Protein AF-A0A5B0MR48-F1 (afdb_monomer)

Radius of gyration: 23.23 Å; Cα contacts (8 Å, |Δi|>4): 114; chains: 1; bounding box: 47×43×67 Å

pLDDT: mean 82.05, std 14.87, range [44.69, 96.19]

Solvent-accessible surface area (backbone atoms only — not comparable to full-atom values): 8329 Å² total; per-residue (Å²): 143,82,90,75,77,86,59,87,40,76,67,58,43,52,49,52,52,50,52,54,58,71,69,60,82,67,75,42,38,97,72,83,86,79,82,72,94,57,84,78,70,64,47,41,30,35,74,96,73,42,77,56,64,83,81,75,48,70,70,58,50,54,48,50,56,74,67,31,42,75,53,74,38,74,61,85,97,43,81,49,80,57,76,90,77,58,95,48,74,40,66,55,30,79,43,50,44,74,69,36,77,60,44,64,57,52,52,54,52,51,45,50,51,51,28,54,47,49,35,52,90,71,89,80,79,87,77,74,59,110

Organism: NCBI:txid56615

Sequence (130 aa):
MAKYSNYRSPDKFKKGLYEAFQAITTPGTYAAWEELATTPPAGLHVDGVGDIAMPLAEKRVRELIANAHQAPYGRRSETLVDLSVRNNWEIDGARLRFLDPAWKRYLKSLAKRVAVLLGVDGRCKTQKRL

Structure (mmCIF, N/CA/C/O backbone):
data_AF-A0A5B0MR48-F1
#
_entry.id   AF-A0A5B0MR48-F1
#
loop_
_atom_site.group_PDB
_atom_site.id
_atom_site.type_symbol
_atom_site.label_atom_id
_atom_site.label_alt_id
_atom_site.label_comp_id
_atom_site.label_asym_id
_atom_site.label_entity_id
_atom_site.label_seq_id
_atom_site.pdbx_PDB_ins_code
_atom_site.Cartn_x
_atom_site.Cartn_y
_atom_site.Cartn_z
_atom_site.occupancy
_atom_site.B_iso_or_equiv
_atom_site.auth_seq_id
_atom_site.auth_comp_id
_atom_site.auth_asym_id
_atom_site.auth_atom_id
_atom_site.pdbx_PDB_model_num
ATOM 1 N N . MET A 1 1 ? 25.159 -28.862 -47.795 1.00 44.69 1 MET A N 1
ATOM 2 C CA . MET A 1 1 ? 25.161 -29.153 -46.342 1.00 44.69 1 MET A CA 1
ATOM 3 C C . MET A 1 1 ? 26.340 -28.451 -45.657 1.00 44.69 1 MET A C 1
ATOM 5 O O . MET A 1 1 ? 27.365 -29.085 -45.473 1.0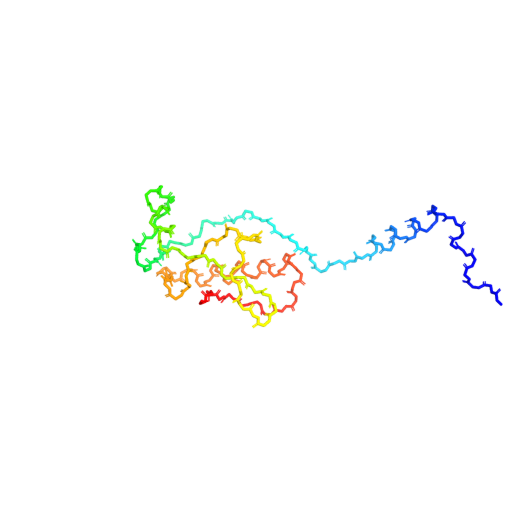0 44.69 1 MET A O 1
ATOM 9 N N . ALA A 1 2 ? 26.247 -27.154 -45.317 1.00 48.66 2 ALA A N 1
ATOM 10 C CA . ALA A 1 2 ? 27.333 -26.455 -44.594 1.00 48.66 2 ALA A CA 1
ATOM 11 C C . ALA A 1 2 ? 26.917 -25.103 -43.958 1.00 48.66 2 ALA A C 1
ATOM 13 O O . ALA A 1 2 ? 27.671 -24.140 -44.030 1.00 48.66 2 ALA A O 1
ATOM 14 N N . LYS A 1 3 ? 25.721 -24.976 -43.357 1.00 47.75 3 LYS A N 1
ATOM 15 C CA . LYS A 1 3 ? 25.296 -23.697 -42.729 1.00 47.75 3 LYS A CA 1
ATOM 16 C C . LYS A 1 3 ? 25.410 -23.633 -41.197 1.00 47.75 3 LYS A C 1
ATOM 18 O O . LYS A 1 3 ? 25.153 -22.581 -40.631 1.00 47.75 3 LYS A O 1
ATOM 23 N N . TYR A 1 4 ? 25.871 -24.697 -40.529 1.00 48.38 4 TYR A N 1
ATOM 24 C CA . TYR A 1 4 ? 25.924 -24.762 -39.054 1.00 48.38 4 TYR A CA 1
ATOM 25 C C . TYR A 1 4 ? 27.331 -24.989 -38.462 1.00 48.38 4 TYR A C 1
ATOM 27 O O . TYR A 1 4 ? 27.466 -25.261 -37.274 1.00 48.38 4 TYR A O 1
ATOM 35 N N . SER A 1 5 ? 28.405 -24.856 -39.252 1.00 51.19 5 SER A N 1
ATOM 36 C CA . SER A 1 5 ? 29.776 -25.172 -38.798 1.00 51.19 5 SER A CA 1
ATOM 37 C C . SER A 1 5 ? 30.434 -24.101 -37.903 1.00 51.19 5 SER A C 1
ATOM 39 O O . SER A 1 5 ? 31.534 -24.326 -37.396 1.00 51.19 5 SER A O 1
ATOM 41 N N . ASN A 1 6 ? 29.799 -22.946 -37.681 1.00 52.06 6 ASN A N 1
ATOM 42 C CA . ASN A 1 6 ? 30.444 -21.800 -37.021 1.00 52.06 6 ASN A CA 1
ATOM 43 C C . ASN A 1 6 ? 30.353 -21.789 -35.481 1.00 52.06 6 ASN A C 1
ATOM 45 O O . ASN A 1 6 ? 30.998 -20.955 -34.850 1.00 52.06 6 ASN A O 1
ATOM 49 N N . TYR A 1 7 ? 29.642 -22.737 -34.859 1.00 53.00 7 TYR A N 1
ATOM 50 C CA . TYR A 1 7 ? 29.475 -22.808 -33.394 1.00 53.00 7 TYR A CA 1
ATOM 51 C C . TYR A 1 7 ? 30.437 -23.776 -32.680 1.00 53.00 7 TYR A C 1
ATOM 53 O O . TYR A 1 7 ? 30.278 -24.051 -31.495 1.00 53.00 7 TYR A O 1
ATOM 61 N N . ARG A 1 8 ? 31.457 -24.307 -33.366 1.00 56.00 8 ARG A N 1
ATOM 62 C CA . ARG A 1 8 ? 32.266 -25.448 -32.884 1.00 56.00 8 ARG A CA 1
ATOM 63 C C . ARG A 1 8 ? 33.328 -25.124 -31.812 1.00 56.00 8 ARG A C 1
ATOM 65 O O . ARG A 1 8 ? 34.228 -25.923 -31.589 1.00 56.00 8 ARG A O 1
ATOM 72 N N . SER A 1 9 ? 33.237 -23.977 -31.140 1.00 64.56 9 SER A N 1
ATOM 73 C CA . SER A 1 9 ? 34.055 -23.644 -29.965 1.00 64.56 9 SER A CA 1
ATOM 74 C C . SER A 1 9 ? 33.123 -23.179 -28.837 1.00 64.56 9 SER A C 1
ATOM 76 O O . SER A 1 9 ? 32.353 -22.238 -29.062 1.00 64.56 9 SER A O 1
ATOM 78 N N . PRO A 1 10 ? 33.183 -23.796 -27.639 1.00 68.94 10 PRO A N 1
ATOM 79 C CA . PRO A 1 10 ? 32.400 -23.379 -26.473 1.00 68.94 10 PRO A CA 1
ATOM 80 C C . PRO A 1 10 ? 32.524 -21.881 -26.168 1.00 68.94 10 PRO A C 1
ATOM 82 O O . PRO A 1 10 ? 31.555 -21.254 -25.743 1.00 68.94 10 PRO A O 1
ATOM 85 N N . ASP A 1 11 ? 33.684 -21.290 -26.455 1.00 80.75 11 ASP A N 1
ATOM 86 C CA . ASP A 1 11 ? 33.967 -19.879 -26.197 1.00 80.75 11 ASP A CA 1
ATOM 87 C C . ASP A 1 11 ? 33.263 -18.955 -27.195 1.00 80.75 11 ASP A C 1
ATOM 89 O O . ASP A 1 11 ? 32.741 -17.909 -26.809 1.00 80.75 11 ASP A O 1
ATOM 93 N N . LYS A 1 12 ? 33.153 -19.365 -28.467 1.00 82.69 12 LYS A N 1
ATOM 94 C CA . LYS A 1 12 ? 32.380 -18.623 -29.479 1.00 82.69 12 LYS A CA 1
ATOM 95 C C . LYS A 1 12 ? 30.884 -18.653 -29.184 1.00 82.69 12 LYS A C 1
ATOM 97 O O . LYS A 1 12 ? 30.219 -17.633 -29.341 1.00 82.69 12 LYS A O 1
ATOM 102 N N . PHE A 1 13 ? 30.360 -19.796 -28.738 1.00 87.25 13 PHE A N 1
ATOM 103 C CA . PHE A 1 13 ? 28.953 -19.910 -28.353 1.00 87.25 13 PHE A CA 1
ATOM 104 C C . PHE A 1 13 ? 28.634 -19.050 -27.125 1.00 87.25 13 PHE A C 1
ATOM 106 O O . PHE A 1 13 ? 27.688 -18.268 -27.163 1.00 87.25 13 PHE A O 1
ATOM 113 N N . LYS A 1 14 ? 29.457 -19.129 -26.068 1.00 89.69 14 LYS A N 1
ATOM 114 C CA . LYS A 1 14 ? 29.310 -18.287 -24.870 1.00 89.69 14 LYS A CA 1
ATOM 115 C C . LYS A 1 14 ? 29.358 -16.798 -25.209 1.00 89.69 14 LYS A C 1
ATOM 117 O O . LYS A 1 14 ? 28.509 -16.047 -24.738 1.00 89.69 14 LYS A O 1
ATOM 122 N N . LYS A 1 15 ? 30.311 -16.383 -26.051 1.00 92.94 15 LYS A N 1
ATOM 123 C CA . LYS A 1 15 ? 30.430 -14.994 -26.508 1.00 92.94 15 LYS A CA 1
ATOM 124 C C . LYS A 1 15 ? 29.190 -14.541 -27.282 1.00 92.94 15 LYS A C 1
ATOM 126 O O . LYS A 1 15 ? 28.627 -13.509 -26.944 1.00 92.94 15 LYS A O 1
ATOM 131 N N . GLY A 1 16 ? 28.726 -15.340 -28.244 1.00 92.75 16 GLY A N 1
ATOM 132 C CA . GLY A 1 16 ? 27.520 -15.021 -29.014 1.00 92.75 16 GLY A CA 1
ATOM 133 C C . GLY A 1 16 ? 26.256 -14.957 -28.151 1.00 92.75 16 GLY A C 1
ATOM 134 O O . GLY A 1 16 ? 25.414 -14.092 -28.364 1.00 92.75 16 GLY A O 1
ATOM 135 N N . LEU A 1 17 ? 26.137 -15.824 -27.139 1.00 92.62 17 LEU A N 1
ATOM 136 C CA . LEU A 1 17 ? 25.030 -15.784 -26.182 1.00 92.62 17 LEU A CA 1
ATOM 137 C C . LEU A 1 17 ? 25.076 -14.520 -25.308 1.00 92.62 17 LEU A C 1
ATOM 139 O O . LEU A 1 17 ? 24.047 -13.891 -25.083 1.00 92.62 17 LEU A O 1
ATOM 143 N N . TYR A 1 18 ? 26.264 -14.125 -24.843 1.00 92.62 18 TYR A N 1
ATOM 144 C CA . TYR A 1 18 ? 26.448 -12.898 -24.068 1.00 92.62 18 TYR A CA 1
ATOM 145 C C . TYR A 1 18 ? 26.130 -11.644 -24.891 1.00 92.62 18 TYR A C 1
ATOM 147 O O . TYR A 1 18 ? 25.400 -10.777 -24.422 1.00 92.62 18 TYR A O 1
ATOM 155 N N . GLU A 1 19 ? 26.615 -11.567 -26.132 1.00 94.50 19 GLU A N 1
ATOM 156 C CA . GLU A 1 19 ? 26.294 -10.477 -27.063 1.00 94.50 19 GLU A CA 1
ATOM 157 C C . GLU A 1 19 ? 24.787 -10.407 -27.343 1.00 94.50 19 GLU A C 1
ATOM 159 O O . GLU A 1 19 ? 24.211 -9.320 -27.324 1.00 94.50 19 GLU A O 1
ATOM 164 N N . ALA A 1 20 ? 24.129 -11.559 -27.518 1.00 92.38 20 ALA A N 1
ATOM 165 C CA . ALA A 1 20 ? 22.682 -11.622 -27.686 1.00 92.38 20 ALA A CA 1
ATOM 166 C C . ALA A 1 20 ? 21.928 -11.103 -26.452 1.00 92.38 20 ALA A C 1
ATOM 168 O O . ALA A 1 20 ? 20.959 -10.374 -26.621 1.00 92.38 20 ALA A O 1
ATOM 169 N N . PHE A 1 21 ? 22.377 -11.419 -25.229 1.00 89.31 21 PHE A N 1
ATOM 170 C CA . PHE A 1 21 ? 21.780 -10.873 -24.004 1.00 89.31 21 PHE A CA 1
ATOM 171 C C . PHE A 1 21 ? 22.006 -9.366 -23.855 1.00 89.31 21 PHE A C 1
ATOM 173 O O . PHE A 1 21 ? 21.085 -8.659 -23.459 1.00 89.31 21 PHE A O 1
ATOM 180 N N . GLN A 1 22 ? 23.194 -8.863 -24.198 1.00 89.06 22 GLN A N 1
ATOM 181 C CA . GLN A 1 22 ? 23.508 -7.429 -24.145 1.00 89.06 22 GLN A CA 1
ATOM 182 C C . GLN A 1 22 ? 22.729 -6.612 -25.186 1.00 89.06 22 GLN A C 1
ATOM 184 O O . GLN A 1 22 ? 22.464 -5.432 -24.975 1.00 89.06 22 GLN A O 1
ATOM 189 N N . ALA A 1 23 ? 22.340 -7.233 -26.301 1.00 92.25 23 ALA A N 1
ATOM 190 C CA . ALA A 1 23 ? 21.503 -6.603 -27.317 1.00 92.25 23 ALA A CA 1
ATOM 191 C C . ALA A 1 23 ? 20.019 -6.496 -26.910 1.00 92.25 23 ALA A C 1
ATOM 193 O O . ALA A 1 23 ? 19.247 -5.836 -27.607 1.00 92.25 23 ALA A O 1
ATOM 194 N N . ILE A 1 24 ? 19.596 -7.133 -25.809 1.00 88.94 24 ILE A N 1
ATOM 195 C CA . ILE A 1 24 ? 18.216 -7.042 -25.324 1.00 88.94 24 ILE A CA 1
ATOM 196 C C . ILE A 1 24 ? 18.007 -5.682 -24.659 1.00 88.94 24 ILE A C 1
ATOM 198 O O . ILE A 1 24 ? 18.489 -5.420 -23.560 1.00 88.94 24 ILE A O 1
ATOM 202 N N . THR A 1 25 ? 17.203 -4.838 -25.293 1.00 85.50 25 THR A N 1
ATOM 203 C CA . THR A 1 25 ? 16.635 -3.643 -24.667 1.00 85.50 25 THR A CA 1
ATOM 204 C C . THR A 1 25 ? 15.324 -3.997 -23.975 1.00 85.50 25 THR A C 1
ATOM 206 O O . THR A 1 25 ? 14.387 -4.458 -24.632 1.00 85.50 25 THR A O 1
ATOM 209 N N . THR A 1 26 ? 15.231 -3.766 -22.665 1.00 81.94 26 THR A N 1
ATOM 210 C CA . THR A 1 26 ? 13.979 -3.929 -21.917 1.00 81.94 26 THR A CA 1
ATOM 211 C C . THR A 1 26 ? 13.284 -2.575 -21.733 1.00 81.94 26 THR A C 1
ATOM 213 O O . THR A 1 26 ? 13.957 -1.575 -21.488 1.00 81.94 26 THR A O 1
ATOM 216 N N . PRO A 1 27 ? 11.941 -2.510 -21.819 1.00 82.75 27 PRO A N 1
ATOM 217 C CA . PRO A 1 27 ? 11.195 -1.264 -21.613 1.00 82.75 27 PRO A CA 1
ATOM 218 C C . PRO A 1 27 ? 11.204 -0.788 -20.148 1.00 82.75 27 PRO A C 1
ATOM 220 O O . PRO A 1 27 ? 10.803 0.335 -19.867 1.00 82.75 27 PRO A O 1
ATOM 223 N N . GLY A 1 28 ? 11.657 -1.628 -19.212 1.00 85.88 28 GLY A N 1
ATOM 224 C CA . GLY A 1 28 ? 11.784 -1.309 -17.792 1.00 85.88 28 GLY A CA 1
ATOM 225 C C . GLY A 1 28 ? 12.513 -2.405 -17.017 1.00 85.88 28 GLY A 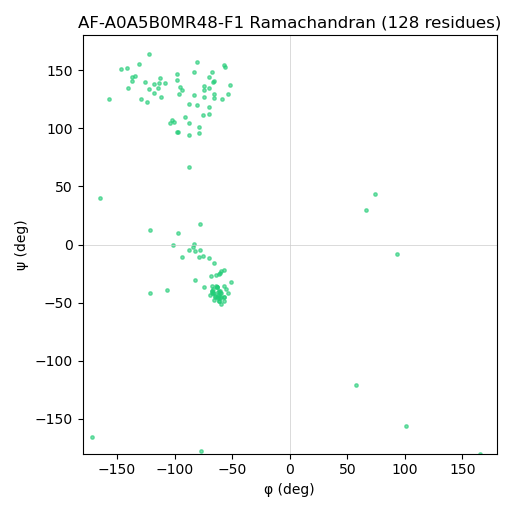C 1
ATOM 226 O O . GLY A 1 28 ? 13.151 -3.283 -17.612 1.00 85.88 28 GLY A O 1
ATOM 227 N N . THR A 1 29 ? 12.425 -2.352 -15.689 1.00 85.19 29 THR A N 1
ATOM 228 C CA . THR A 1 29 ? 13.044 -3.315 -14.775 1.00 85.19 29 THR A CA 1
ATOM 229 C C . THR A 1 29 ? 12.044 -4.379 -14.323 1.00 85.19 29 THR A C 1
ATOM 231 O O . THR A 1 29 ? 10.857 -4.123 -14.149 1.00 85.19 29 THR A O 1
ATOM 234 N N . TYR A 1 30 ? 12.525 -5.604 -14.095 1.00 84.44 30 TYR A N 1
ATOM 235 C CA . TYR A 1 30 ? 11.687 -6.683 -13.554 1.00 84.44 30 TYR A CA 1
ATOM 236 C C . TYR A 1 30 ? 11.190 -6.378 -12.130 1.00 84.44 30 TYR A C 1
ATOM 238 O O . TYR A 1 30 ? 10.070 -6.723 -11.757 1.00 84.44 30 TYR A O 1
ATOM 246 N N . ALA A 1 31 ? 12.032 -5.720 -11.335 1.00 88.31 31 ALA A N 1
ATOM 247 C CA . ALA A 1 31 ? 11.714 -5.235 -10.004 1.00 88.31 31 ALA A CA 1
ATOM 248 C C . ALA A 1 31 ? 12.288 -3.828 -9.842 1.00 88.31 31 ALA A C 1
ATOM 250 O O . ALA A 1 31 ? 13.362 -3.519 -10.365 1.00 88.31 31 ALA A O 1
ATOM 251 N N . ALA A 1 32 ? 11.571 -2.980 -9.115 1.00 86.94 32 ALA A N 1
ATOM 252 C CA . ALA A 1 32 ? 11.986 -1.619 -8.832 1.00 86.94 32 ALA A CA 1
ATOM 253 C C . ALA A 1 32 ? 11.776 -1.313 -7.353 1.00 86.94 32 ALA A C 1
ATOM 255 O O . ALA A 1 32 ? 10.813 -1.775 -6.738 1.00 86.94 32 ALA A O 1
ATOM 256 N N . TRP A 1 33 ? 12.683 -0.520 -6.800 1.00 89.38 33 TRP A N 1
ATOM 257 C CA . TRP A 1 33 ? 12.588 0.010 -5.453 1.00 89.38 33 TRP A CA 1
ATOM 258 C C . TRP A 1 33 ? 13.071 1.450 -5.480 1.00 89.38 33 TRP A C 1
ATOM 260 O O . TRP A 1 33 ? 14.101 1.743 -6.082 1.00 89.38 33 TRP A O 1
ATOM 270 N N . GLU A 1 34 ? 12.325 2.331 -4.827 1.00 88.75 34 GLU A N 1
ATOM 271 C CA . GLU A 1 34 ? 12.691 3.729 -4.661 1.00 88.75 34 GLU A CA 1
ATOM 272 C C . GLU A 1 34 ? 12.182 4.230 -3.314 1.00 88.75 34 GLU A C 1
ATOM 274 O O . GLU A 1 34 ? 11.149 3.775 -2.809 1.00 88.75 34 GLU A O 1
ATOM 279 N N . GLU A 1 35 ? 12.886 5.210 -2.758 1.00 89.75 35 GLU A N 1
ATOM 280 C CA . GLU A 1 35 ? 12.378 5.983 -1.636 1.00 89.75 35 GLU A CA 1
ATOM 281 C C . GLU A 1 35 ? 11.170 6.824 -2.073 1.00 89.75 35 GLU A C 1
ATOM 283 O O . GLU A 1 35 ? 11.129 7.411 -3.163 1.00 89.75 35 GLU A O 1
ATOM 288 N N . LEU A 1 36 ? 10.159 6.894 -1.207 1.00 86.50 36 LEU A N 1
ATOM 289 C CA . LEU A 1 36 ? 9.015 7.765 -1.432 1.00 86.50 36 LEU A CA 1
ATOM 290 C C . LEU A 1 36 ? 9.456 9.220 -1.262 1.00 86.50 36 LEU A C 1
ATOM 292 O O . LEU A 1 36 ? 9.838 9.635 -0.177 1.00 86.50 36 LEU A O 1
ATOM 296 N N . ALA A 1 37 ? 9.331 10.012 -2.329 1.00 83.56 37 ALA A N 1
ATOM 297 C CA . ALA A 1 37 ? 9.751 11.417 -2.336 1.00 83.56 37 ALA A CA 1
ATOM 298 C C . ALA A 1 37 ? 9.042 12.290 -1.282 1.00 83.56 37 ALA A C 1
ATOM 300 O O . ALA A 1 37 ? 9.543 13.349 -0.915 1.00 83.56 37 ALA A O 1
ATOM 301 N N . THR A 1 38 ? 7.858 11.875 -0.826 1.00 86.25 38 THR A N 1
ATOM 302 C CA . THR A 1 38 ? 7.115 12.533 0.249 1.00 86.25 38 THR A CA 1
ATOM 303 C C . THR A 1 38 ? 6.452 11.493 1.138 1.00 86.25 38 THR A C 1
ATOM 305 O O . THR A 1 38 ? 6.031 10.430 0.661 1.00 86.25 38 THR A O 1
ATOM 308 N N . THR A 1 39 ? 6.254 11.851 2.405 1.00 86.69 39 THR A N 1
ATOM 309 C CA . THR A 1 39 ? 5.407 11.096 3.331 1.00 86.69 39 THR A CA 1
ATOM 310 C C . THR A 1 39 ? 4.024 10.858 2.709 1.00 86.69 39 THR A C 1
ATOM 312 O O . THR A 1 39 ? 3.471 11.777 2.089 1.00 86.69 39 THR A O 1
ATOM 315 N N . PRO A 1 40 ? 3.455 9.646 2.834 1.00 88.81 40 PRO A N 1
ATOM 316 C CA . PRO A 1 40 ? 2.079 9.394 2.426 1.00 88.81 40 PRO A CA 1
ATOM 317 C C . PRO A 1 40 ? 1.093 10.339 3.136 1.00 88.81 40 PRO A C 1
ATOM 319 O O . PRO A 1 40 ? 1.375 10.782 4.253 1.00 88.81 40 PRO A O 1
ATOM 322 N N . PRO A 1 41 ? -0.069 10.637 2.529 1.00 92.12 41 PRO A N 1
ATOM 323 C CA . PRO A 1 41 ? -1.104 11.434 3.183 1.00 92.12 41 PRO A CA 1
ATOM 324 C C . PRO A 1 41 ? -1.564 10.828 4.519 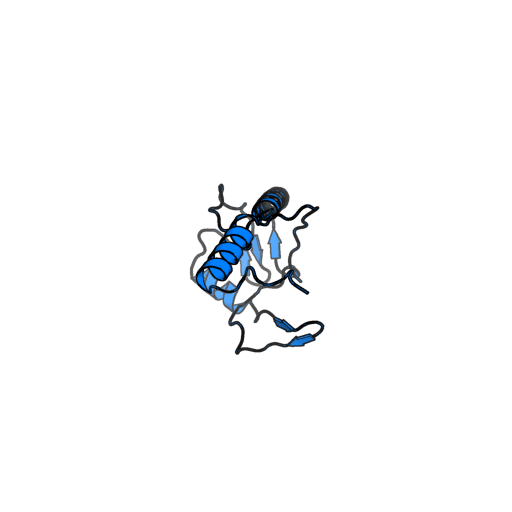1.00 92.12 41 PRO A C 1
ATOM 326 O O . PRO A 1 41 ? -1.472 9.620 4.735 1.00 92.12 41 PRO A O 1
ATOM 329 N N . ALA A 1 42 ? -2.078 11.663 5.422 1.00 91.44 42 ALA A N 1
ATOM 330 C CA . ALA A 1 42 ? -2.588 11.210 6.716 1.00 91.44 42 ALA A CA 1
ATOM 331 C C . ALA A 1 42 ? -3.984 10.566 6.586 1.00 91.44 42 ALA A C 1
ATOM 333 O O . ALA A 1 42 ? -4.533 10.425 5.494 1.00 91.44 42 ALA A O 1
ATOM 334 N N . GLY A 1 43 ? -4.584 10.157 7.706 1.00 93.19 43 GLY A N 1
ATOM 335 C CA . GLY A 1 43 ? -5.975 9.694 7.718 1.00 93.19 43 GLY A CA 1
ATOM 336 C C . GLY A 1 43 ? -6.170 8.308 7.103 1.00 93.19 43 GLY A C 1
ATOM 337 O O . GLY A 1 43 ? -7.099 8.100 6.327 1.00 93.19 43 GLY A O 1
ATOM 338 N N . LEU A 1 44 ? -5.295 7.356 7.424 1.00 93.56 44 LEU A N 1
ATOM 339 C CA . LEU A 1 44 ? -5.569 5.939 7.194 1.00 93.56 44 LEU A CA 1
ATOM 340 C C . LEU A 1 44 ? -6.410 5.410 8.360 1.00 93.56 44 LEU A C 1
ATOM 342 O O . LEU A 1 44 ? -6.020 5.569 9.511 1.00 93.56 44 LEU A O 1
ATOM 346 N N . HIS A 1 45 ? -7.530 4.759 8.070 1.00 95.25 45 HIS A N 1
ATOM 347 C CA . HIS A 1 45 ? -8.402 4.151 9.070 1.00 95.25 45 HIS A CA 1
ATOM 348 C C . HIS A 1 45 ? -8.631 2.676 8.754 1.00 95.25 45 HIS A C 1
ATOM 350 O O . HIS A 1 45 ? -8.851 2.311 7.595 1.00 95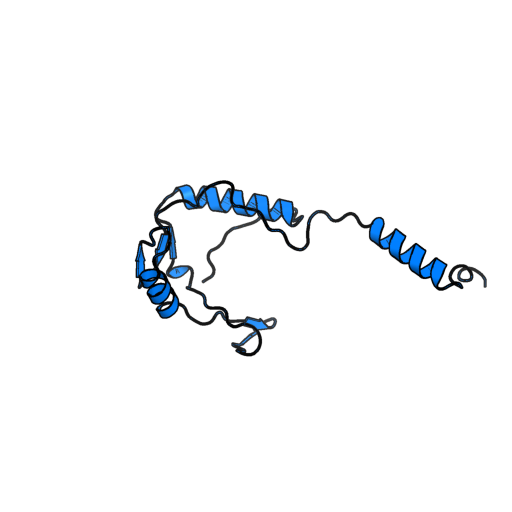.25 45 HIS A O 1
ATOM 356 N N . VAL A 1 46 ? -8.628 1.844 9.796 1.00 96.19 46 VAL A N 1
ATOM 357 C CA . VAL A 1 46 ? -8.879 0.402 9.704 1.00 96.19 46 VAL A CA 1
ATOM 358 C C . VAL A 1 46 ? -10.037 0.005 10.614 1.00 96.19 46 VAL A C 1
ATOM 360 O O . VAL A 1 46 ? -9.966 0.199 11.828 1.00 96.19 46 VAL A O 1
ATOM 363 N N . ASP A 1 47 ? -11.078 -0.610 10.052 1.00 95.38 47 ASP A N 1
ATOM 364 C CA . ASP A 1 47 ? -12.186 -1.154 10.844 1.00 95.38 47 ASP A CA 1
ATOM 365 C C . ASP A 1 47 ? -11.673 -2.198 11.850 1.00 95.38 47 ASP A C 1
ATOM 367 O O . ASP A 1 47 ? -11.008 -3.165 11.473 1.00 95.38 47 ASP A O 1
ATOM 371 N N . GLY A 1 48 ? -11.985 -2.008 13.135 1.00 93.19 48 GLY A N 1
ATOM 372 C CA . GLY A 1 48 ? -11.498 -2.843 14.244 1.00 93.19 48 GLY A CA 1
ATOM 373 C C . GLY A 1 48 ? -10.218 -2.338 14.926 1.00 93.19 48 GLY A C 1
ATOM 374 O O . GLY A 1 48 ? -9.863 -2.849 15.984 1.00 93.19 48 GLY A O 1
ATOM 375 N N . VAL A 1 49 ? -9.554 -1.312 14.377 1.00 95.00 49 VAL A N 1
ATOM 376 C CA . VAL A 1 49 ? -8.384 -0.653 14.999 1.00 95.00 49 VAL A CA 1
ATOM 377 C C . VAL A 1 49 ? -8.630 0.844 15.212 1.00 95.00 49 VAL A C 1
ATOM 379 O O . VAL A 1 49 ? -8.305 1.390 16.270 1.00 95.00 49 VAL A O 1
ATOM 382 N N . GLY A 1 50 ? -9.240 1.513 14.232 1.00 94.81 50 GLY A N 1
ATOM 383 C CA . GLY A 1 50 ? -9.461 2.957 14.211 1.00 94.81 50 GLY A CA 1
ATOM 384 C C . GLY A 1 50 ? -8.459 3.696 13.322 1.00 94.81 50 GLY A C 1
ATOM 385 O O . GLY A 1 50 ? -7.885 3.123 12.393 1.00 94.81 50 GLY A O 1
ATOM 386 N N . ASP A 1 51 ? -8.254 4.980 13.614 1.00 94.69 51 ASP A N 1
ATOM 387 C CA . ASP A 1 51 ? -7.306 5.822 12.883 1.00 94.69 51 ASP A CA 1
ATOM 388 C C . ASP A 1 51 ? -5.857 5.411 13.175 1.00 94.69 51 ASP A C 1
ATOM 390 O O . ASP A 1 51 ? -5.457 5.183 14.326 1.00 94.69 51 ASP A O 1
ATOM 394 N N . ILE A 1 52 ? -5.068 5.331 12.107 1.00 93.06 52 ILE A N 1
ATOM 395 C CA . ILE A 1 52 ? -3.663 4.949 12.116 1.00 93.06 52 ILE A CA 1
ATOM 396 C C . ILE A 1 52 ? -2.814 6.214 12.035 1.00 93.06 52 ILE A C 1
ATOM 398 O O . ILE A 1 52 ? -2.688 6.845 10.983 1.00 93.06 52 ILE A O 1
ATOM 402 N N . ALA A 1 53 ? -2.218 6.572 13.168 1.00 89.31 53 ALA A N 1
ATOM 403 C CA . ALA A 1 53 ? -1.224 7.630 13.248 1.00 89.31 53 ALA A CA 1
ATOM 404 C C . ALA A 1 53 ? 0.170 7.103 12.871 1.00 89.31 53 ALA A C 1
ATOM 406 O O . ALA A 1 53 ? 0.500 5.945 13.134 1.00 89.31 53 ALA A O 1
ATOM 407 N N . MET A 1 54 ? 0.986 7.982 12.287 1.00 85.62 54 MET A N 1
ATOM 408 C CA . MET A 1 54 ? 2.396 7.731 11.985 1.00 85.62 54 MET A CA 1
ATOM 409 C C . MET A 1 54 ? 3.285 8.643 12.856 1.00 85.62 54 MET A C 1
ATOM 411 O O . MET A 1 54 ? 2.903 9.794 13.070 1.00 85.62 54 MET A O 1
ATOM 415 N N . PRO A 1 55 ? 4.460 8.183 13.330 1.00 88.44 55 PRO A N 1
ATOM 416 C CA . PRO A 1 55 ? 5.005 6.835 13.156 1.00 88.44 55 PRO A CA 1
ATOM 417 C C . PRO A 1 55 ? 4.182 5.777 13.908 1.00 88.44 55 PRO A C 1
ATOM 419 O O . PRO A 1 55 ? 3.570 6.054 14.938 1.00 88.44 55 PRO A O 1
ATOM 422 N N . LEU A 1 56 ? 4.140 4.563 13.358 1.00 89.69 56 LEU A N 1
ATOM 423 C CA . LEU A 1 56 ? 3.274 3.500 13.856 1.00 89.69 56 LEU A CA 1
ATOM 424 C C . LEU A 1 56 ? 3.763 2.994 15.222 1.00 89.69 56 LEU A C 1
ATOM 426 O O . LEU A 1 56 ? 4.824 2.383 15.327 1.00 89.69 56 LEU A O 1
ATOM 430 N N . ALA A 1 57 ? 2.980 3.242 16.272 1.00 91.44 57 ALA A N 1
ATOM 431 C CA . ALA A 1 57 ? 3.300 2.777 17.618 1.00 91.44 57 ALA A CA 1
ATOM 432 C C . ALA A 1 57 ? 3.162 1.251 17.733 1.00 91.44 57 ALA A C 1
ATOM 434 O O . ALA A 1 57 ? 2.224 0.664 17.194 1.00 91.44 57 ALA A O 1
ATOM 435 N N . GLU A 1 58 ? 4.029 0.610 18.519 1.00 93.94 58 GLU A N 1
ATOM 436 C CA . GLU A 1 58 ? 4.057 -0.852 18.676 1.00 93.94 58 GLU A CA 1
ATOM 437 C C . GLU A 1 58 ? 2.700 -1.436 19.116 1.00 93.94 58 GLU A C 1
ATOM 439 O O . GLU A 1 58 ? 2.260 -2.467 18.612 1.00 93.94 58 GLU A O 1
ATOM 444 N N . LYS A 1 59 ? 1.976 -0.745 20.008 1.00 92.38 59 LYS A N 1
ATOM 445 C CA . LYS A 1 59 ? 0.608 -1.130 20.392 1.00 92.38 59 LYS A CA 1
ATOM 446 C C . LYS A 1 59 ? -0.328 -1.204 19.178 1.00 92.38 59 LYS A C 1
ATOM 448 O O . LYS A 1 59 ? -1.043 -2.190 19.028 1.00 92.38 59 LYS A O 1
ATOM 453 N N . ARG A 1 60 ? -0.282 -0.204 18.288 1.00 92.50 60 ARG A N 1
ATOM 454 C CA . ARG A 1 60 ? -1.089 -0.193 17.058 1.00 92.50 60 ARG A CA 1
ATOM 455 C C . ARG A 1 60 ? -0.659 -1.277 16.078 1.00 92.50 60 ARG A C 1
ATOM 457 O O . ARG A 1 60 ? -1.521 -1.871 15.443 1.00 92.50 60 ARG A O 1
ATOM 464 N N . VAL A 1 61 ? 0.637 -1.589 15.993 1.00 92.56 61 VAL A N 1
ATOM 465 C CA . VAL A 1 61 ? 1.125 -2.732 15.201 1.00 92.56 61 VAL A CA 1
ATOM 466 C C . VAL A 1 61 ? 0.465 -4.032 15.666 1.00 92.56 61 VAL A C 1
ATOM 468 O O . VAL A 1 61 ? -0.065 -4.773 14.844 1.00 92.56 61 VAL A O 1
ATOM 471 N N . ARG A 1 62 ? 0.446 -4.301 16.979 1.00 93.31 62 ARG A N 1
ATOM 472 C CA . ARG A 1 62 ? -0.163 -5.526 17.529 1.00 93.31 62 ARG A CA 1
ATOM 473 C C . ARG A 1 62 ? -1.661 -5.615 17.233 1.00 93.31 62 ARG A C 1
ATOM 475 O O . ARG A 1 62 ? -2.147 -6.684 16.884 1.00 93.31 62 ARG A O 1
ATOM 482 N N . GLU A 1 63 ? -2.380 -4.500 17.328 1.00 94.38 63 GLU A N 1
ATOM 483 C CA . GLU A 1 63 ? -3.809 -4.443 16.997 1.00 94.38 63 GLU A CA 1
ATOM 484 C C . GLU A 1 63 ? -4.069 -4.670 15.501 1.00 94.38 63 GLU A C 1
ATOM 486 O O . GLU A 1 63 ? -5.025 -5.362 15.151 1.00 94.38 63 GLU A O 1
ATOM 491 N N . LEU A 1 64 ? -3.210 -4.147 14.618 1.00 94.12 64 LEU A N 1
ATOM 492 C CA . LEU A 1 64 ? -3.267 -4.427 13.180 1.00 94.12 64 LEU A CA 1
ATOM 493 C C . LEU A 1 64 ? -3.022 -5.909 12.888 1.00 94.12 64 LEU A C 1
ATOM 495 O O . LEU A 1 64 ? -3.778 -6.495 12.123 1.00 94.12 64 LEU A O 1
ATOM 499 N N . ILE A 1 65 ? -2.019 -6.523 13.525 1.00 92.12 65 ILE A N 1
ATOM 500 C CA . ILE A 1 65 ? -1.732 -7.959 13.383 1.00 92.12 65 ILE A CA 1
ATOM 501 C C . ILE A 1 65 ? -2.932 -8.794 13.843 1.00 92.12 65 ILE A C 1
ATOM 503 O O . ILE A 1 65 ? -3.351 -9.692 13.123 1.00 92.12 65 ILE A O 1
ATOM 507 N N . ALA A 1 66 ? -3.526 -8.469 14.995 1.00 92.56 66 ALA A N 1
ATOM 508 C CA . ALA A 1 66 ? -4.693 -9.180 15.520 1.00 92.56 66 ALA A CA 1
ATOM 509 C C . ALA A 1 66 ? -5.940 -9.054 14.625 1.00 92.56 66 ALA A C 1
ATOM 511 O O . ALA A 1 66 ? -6.813 -9.916 14.654 1.00 92.56 66 ALA A O 1
ATOM 512 N N . ASN A 1 67 ? -6.031 -7.978 13.839 1.00 93.12 67 ASN A N 1
ATOM 513 C CA . ASN A 1 67 ? -7.120 -7.739 12.893 1.00 93.12 67 ASN A CA 1
ATOM 514 C C . ASN A 1 67 ? -6.827 -8.237 11.473 1.00 93.12 67 ASN A C 1
ATOM 516 O O . ASN A 1 67 ? -7.737 -8.241 10.637 1.00 93.12 67 ASN A O 1
ATOM 520 N N . ALA A 1 68 ? -5.584 -8.616 11.188 1.00 91.94 68 ALA A N 1
ATOM 521 C CA . ALA A 1 68 ? -5.182 -9.186 9.918 1.00 91.94 68 ALA A CA 1
ATOM 522 C C . ALA A 1 68 ? -5.530 -10.678 9.865 1.00 91.94 68 ALA A C 1
ATOM 524 O O . ALA A 1 68 ? -5.665 -11.353 10.882 1.00 91.94 68 ALA A O 1
ATOM 525 N N . HIS A 1 69 ? -5.653 -11.198 8.653 1.00 86.88 69 HIS A N 1
ATOM 526 C CA . HIS A 1 69 ? -5.786 -12.625 8.395 1.00 86.88 69 HIS A CA 1
ATOM 527 C C . HIS A 1 69 ? -4.664 -13.072 7.462 1.00 86.88 69 HIS A C 1
ATOM 529 O O . HIS A 1 69 ? -3.992 -12.250 6.835 1.00 86.88 69 HIS A O 1
ATOM 535 N N . GLN A 1 70 ? -4.422 -14.376 7.382 1.00 83.06 70 GLN A N 1
ATOM 536 C CA . GLN A 1 70 ? -3.420 -14.886 6.456 1.00 83.06 70 GLN A CA 1
ATOM 537 C C . GLN A 1 70 ? -3.849 -14.635 5.017 1.00 83.06 70 GLN A C 1
ATOM 539 O O . GLN A 1 70 ? -4.964 -14.980 4.624 1.00 83.06 70 GLN A O 1
ATOM 544 N N . ALA A 1 71 ? -2.941 -14.045 4.241 1.00 76.00 71 ALA A N 1
ATOM 545 C CA . ALA A 1 71 ? -3.209 -13.723 2.855 1.00 76.00 71 ALA A CA 1
ATOM 546 C C . ALA A 1 71 ? -3.389 -15.016 2.041 1.00 76.00 71 ALA A C 1
ATOM 548 O O . ALA A 1 71 ? -2.494 -15.871 2.041 1.00 76.00 71 ALA A O 1
ATOM 549 N N . PRO A 1 72 ? -4.504 -15.175 1.312 1.00 70.50 72 PRO A N 1
ATOM 550 C CA . PRO A 1 72 ? -4.710 -16.329 0.460 1.00 70.50 72 PRO A CA 1
ATOM 551 C C . PRO A 1 72 ? -3.708 -16.345 -0.702 1.00 70.50 72 PRO A C 1
ATOM 553 O O . PRO A 1 72 ? -3.429 -15.312 -1.325 1.00 70.50 72 PRO A O 1
ATOM 556 N N . TYR A 1 73 ? -3.204 -17.535 -1.039 1.00 63.28 73 TYR A N 1
ATOM 557 C CA . TYR A 1 73 ? -2.342 -17.740 -2.200 1.00 63.28 73 TYR A CA 1
ATOM 558 C C . TYR A 1 73 ? -3.159 -18.195 -3.416 1.00 63.28 73 TYR A C 1
ATOM 560 O O . TYR A 1 73 ? -4.014 -19.076 -3.325 1.00 63.28 73 TYR A O 1
ATOM 568 N N . GLY A 1 74 ? -2.877 -17.600 -4.576 1.00 55.28 74 GLY A N 1
ATOM 569 C CA . GLY A 1 74 ? -3.455 -18.026 -5.848 1.00 55.28 74 GLY A CA 1
ATOM 570 C C . GLY A 1 74 ? -2.568 -19.060 -6.536 1.00 55.28 74 GLY A C 1
ATOM 571 O O . GLY A 1 74 ? -1.517 -18.704 -7.071 1.00 55.28 74 GLY A O 1
ATOM 572 N N . ARG A 1 75 ? -3.005 -20.326 -6.595 1.00 48.41 75 ARG A N 1
ATOM 573 C CA . ARG A 1 75 ? -2.516 -21.284 -7.602 1.00 48.41 75 ARG A CA 1
ATOM 574 C C . ARG A 1 75 ? -3.528 -21.319 -8.740 1.00 48.41 75 ARG A C 1
ATOM 576 O O . ARG A 1 75 ? -4.506 -22.055 -8.692 1.00 48.41 75 ARG A O 1
ATOM 583 N N . ARG A 1 76 ? -3.260 -20.556 -9.804 1.00 59.81 76 ARG A N 1
ATOM 584 C CA . ARG A 1 76 ? -4.135 -20.487 -10.991 1.00 59.81 76 ARG A CA 1
ATOM 585 C C . ARG A 1 76 ? -5.561 -20.054 -10.590 1.00 59.81 76 ARG A C 1
ATOM 587 O O . ARG A 1 76 ? -5.708 -18.965 -10.052 1.00 59.81 76 ARG A O 1
ATOM 594 N N . SER A 1 77 ? -6.582 -20.862 -10.866 1.00 52.44 77 SER A N 1
ATOM 595 C CA . SER A 1 77 ? -8.002 -20.609 -10.574 1.00 52.44 77 SER A CA 1
ATOM 596 C C . SER A 1 77 ? -8.438 -20.979 -9.149 1.00 52.44 77 SER A C 1
ATOM 598 O O . SER A 1 77 ? -9.592 -20.745 -8.803 1.00 52.44 77 SER A O 1
ATOM 600 N N . GLU A 1 78 ? -7.550 -21.529 -8.316 1.00 49.75 78 GLU A N 1
ATOM 601 C CA . GLU A 1 78 ? -7.886 -21.969 -6.961 1.00 49.75 78 GLU A CA 1
ATOM 602 C C . GLU A 1 78 ? -7.155 -21.145 -5.899 1.00 49.75 78 GLU A C 1
ATOM 604 O O . GLU A 1 78 ? -5.954 -20.863 -5.986 1.00 49.75 78 GLU A O 1
ATOM 609 N N . THR A 1 79 ? -7.918 -20.752 -4.880 1.00 53.78 79 THR A N 1
ATOM 610 C CA . THR A 1 79 ? -7.436 -20.016 -3.714 1.00 53.78 79 THR A CA 1
ATOM 611 C C . THR A 1 79 ? -7.192 -21.027 -2.596 1.00 53.78 79 THR A C 1
ATOM 613 O O . THR A 1 79 ? -8.133 -21.449 -1.930 1.00 53.78 79 THR A O 1
ATOM 616 N N . LEU A 1 80 ? -5.942 -21.464 -2.429 1.00 58.12 80 LEU A N 1
ATOM 617 C CA . LEU A 1 80 ? -5.535 -22.440 -1.411 1.00 58.12 80 LEU A CA 1
ATOM 618 C C . LEU A 1 80 ? -4.539 -21.780 -0.452 1.00 58.12 80 LEU A C 1
ATOM 620 O O . LEU A 1 80 ? -3.563 -21.167 -0.883 1.00 58.12 80 LEU A O 1
ATOM 624 N N . VAL A 1 81 ? -4.783 -21.904 0.853 1.00 55.00 81 VAL A N 1
ATOM 625 C CA . VAL A 1 81 ? -3.895 -21.386 1.904 1.00 55.00 81 VAL A CA 1
ATOM 626 C C . VAL A 1 81 ? -2.844 -22.455 2.215 1.00 55.00 81 VAL A C 1
ATOM 628 O O . VAL A 1 81 ? -3.098 -23.372 2.990 1.00 55.00 81 VAL A O 1
ATOM 631 N N . ASP A 1 82 ? -1.672 -22.368 1.578 1.00 53.94 82 ASP A N 1
ATOM 632 C CA . ASP A 1 82 ? -0.511 -23.211 1.893 1.00 53.94 82 ASP A CA 1
ATOM 633 C C . ASP A 1 82 ? 0.507 -22.416 2.726 1.00 53.94 82 ASP A C 1
ATOM 635 O O . ASP A 1 82 ? 1.209 -21.528 2.230 1.00 53.94 82 ASP A O 1
ATOM 639 N N . LEU A 1 83 ? 0.580 -22.758 4.013 1.00 54.34 83 LEU A N 1
ATOM 640 C CA . LEU A 1 83 ? 1.462 -22.135 5.004 1.00 54.34 83 LEU A CA 1
ATOM 641 C C . LEU A 1 83 ? 2.955 -22.364 4.731 1.00 54.34 83 LEU A C 1
ATOM 643 O O . LEU A 1 83 ? 3.785 -21.654 5.295 1.00 54.34 83 LEU A O 1
ATOM 647 N N . SER A 1 84 ? 3.310 -23.324 3.869 1.00 55.69 84 SER A N 1
ATOM 648 C CA . SER A 1 84 ? 4.703 -23.612 3.508 1.00 55.69 84 SER A CA 1
ATOM 649 C C . SER A 1 84 ? 5.284 -22.637 2.476 1.00 55.69 84 SER A C 1
ATOM 651 O O . SER A 1 84 ? 6.494 -22.638 2.251 1.00 55.69 84 SER A O 1
ATOM 653 N N . VAL A 1 85 ? 4.447 -21.786 1.858 1.00 57.56 85 VAL A N 1
ATOM 654 C CA . VAL A 1 85 ? 4.840 -20.980 0.691 1.00 57.56 85 VAL A CA 1
ATOM 655 C C . VAL A 1 85 ? 5.028 -19.492 1.017 1.00 57.56 85 VAL A C 1
ATOM 657 O O . VAL A 1 85 ? 5.978 -18.905 0.500 1.00 57.56 85 VAL A O 1
ATOM 660 N N . ARG A 1 86 ? 4.198 -18.861 1.873 1.00 54.22 86 ARG A N 1
ATOM 661 C CA . ARG A 1 86 ? 4.406 -17.472 2.366 1.00 54.22 86 ARG A CA 1
ATOM 662 C C . ARG A 1 86 ? 3.701 -17.189 3.704 1.00 54.22 86 ARG A C 1
ATOM 664 O O . ARG A 1 86 ? 2.483 -17.272 3.788 1.00 54.22 86 ARG A O 1
ATOM 671 N N . ASN A 1 87 ? 4.450 -16.732 4.710 1.00 63.16 87 ASN A N 1
ATOM 672 C CA . ASN A 1 87 ? 3.927 -16.250 5.998 1.00 63.16 87 ASN A CA 1
ATOM 673 C C . ASN A 1 87 ? 3.587 -14.746 5.933 1.00 63.16 87 ASN A C 1
ATOM 675 O O . ASN A 1 87 ? 4.289 -13.931 6.527 1.00 63.16 87 ASN A O 1
ATOM 679 N N . ASN A 1 88 ? 2.576 -14.362 5.145 1.00 73.44 88 ASN A N 1
ATOM 680 C CA . ASN A 1 88 ? 2.177 -12.957 5.009 1.00 73.44 88 ASN A CA 1
ATOM 681 C C . ASN A 1 88 ? 0.739 -12.738 5.495 1.00 73.44 88 ASN A C 1
ATOM 683 O O . ASN A 1 88 ? -0.152 -13.538 5.206 1.00 73.44 88 ASN A O 1
ATOM 687 N N . TRP A 1 89 ? 0.527 -11.642 6.218 1.00 85.81 89 TRP A N 1
ATOM 688 C CA . TRP A 1 89 ? -0.761 -11.257 6.795 1.00 85.81 89 TRP A CA 1
ATOM 689 C C . TRP A 1 89 ? -1.318 -10.053 6.034 1.00 85.81 89 TRP A C 1
ATOM 691 O O . TRP A 1 89 ? -0.562 -9.140 5.697 1.00 85.81 89 TRP A O 1
ATOM 701 N N . GLU A 1 90 ? -2.620 -10.038 5.758 1.00 89.62 90 GLU A N 1
ATOM 702 C CA . GLU A 1 90 ? -3.293 -8.922 5.092 1.00 89.62 90 GLU A CA 1
ATOM 703 C C . GLU A 1 90 ? -4.572 -8.484 5.819 1.00 89.62 90 GLU A C 1
ATOM 705 O O . GLU A 1 90 ? -5.199 -9.231 6.573 1.00 89.62 90 GLU A O 1
ATOM 710 N N . ILE A 1 91 ? -4.939 -7.222 5.604 1.00 91.75 91 ILE A N 1
ATOM 711 C CA . ILE A 1 91 ? -6.211 -6.643 6.033 1.00 91.75 91 ILE A CA 1
ATOM 712 C C . ILE A 1 91 ? -7.006 -6.370 4.760 1.00 91.75 91 ILE A C 1
ATOM 714 O O . ILE A 1 91 ? -6.500 -5.702 3.856 1.00 91.75 91 ILE A O 1
ATOM 718 N N . ASP A 1 92 ? -8.237 -6.878 4.712 1.00 89.69 92 ASP A N 1
ATOM 719 C CA . ASP A 1 92 ? -9.167 -6.671 3.599 1.00 89.69 92 ASP A CA 1
ATOM 720 C C . ASP A 1 92 ? -9.338 -5.167 3.320 1.00 89.69 92 ASP A C 1
ATOM 722 O O . ASP A 1 92 ? -9.609 -4.359 4.216 1.00 89.69 92 ASP A O 1
ATOM 726 N N . GLY A 1 93 ? -9.185 -4.775 2.057 1.00 90.50 93 GLY A N 1
ATOM 727 C CA . GLY A 1 93 ? -9.341 -3.404 1.599 1.00 90.50 93 GLY A CA 1
ATOM 728 C C . GLY A 1 93 ? -10.735 -2.826 1.842 1.00 90.50 93 GLY A C 1
ATOM 729 O O . GLY A 1 93 ? -10.866 -1.608 1.971 1.00 90.50 93 GLY A O 1
ATOM 730 N N . ALA A 1 94 ? -11.785 -3.640 1.947 1.00 92.38 94 ALA A N 1
ATOM 731 C CA . ALA A 1 94 ? -13.114 -3.221 2.385 1.00 92.38 94 ALA A CA 1
ATOM 732 C C . ALA A 1 94 ? -13.077 -2.563 3.772 1.00 92.38 94 ALA A C 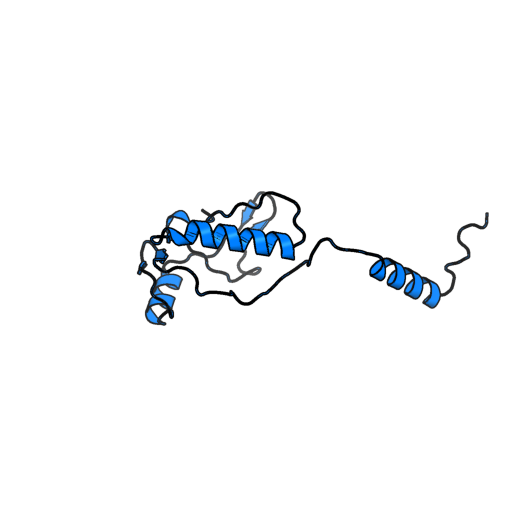1
ATOM 734 O O . ALA A 1 94 ? -13.759 -1.560 3.974 1.00 92.38 94 ALA A O 1
ATOM 735 N N . ARG A 1 95 ? -12.200 -3.050 4.660 1.00 94.12 95 ARG A N 1
ATOM 736 C CA . ARG A 1 95 ? -11.980 -2.538 6.023 1.00 94.12 95 ARG A CA 1
ATOM 737 C C . ARG A 1 95 ? -11.048 -1.327 6.079 1.00 94.12 95 ARG A C 1
ATOM 739 O O . ARG A 1 95 ? -10.857 -0.749 7.148 1.00 94.12 95 ARG A O 1
ATOM 746 N N . LEU A 1 96 ? -10.450 -0.943 4.947 1.00 94.00 96 LEU A N 1
ATOM 747 C CA . LEU A 1 96 ? -9.575 0.221 4.829 1.00 94.00 96 LEU A CA 1
ATOM 748 C C . LEU A 1 96 ? -10.345 1.443 4.321 1.00 94.00 96 LEU A C 1
ATOM 750 O O . LEU A 1 96 ? -10.996 1.412 3.264 1.00 94.00 96 LEU A O 1
ATOM 754 N N . ARG A 1 97 ? -10.188 2.558 5.036 1.00 94.50 97 ARG A N 1
ATOM 755 C CA . ARG A 1 97 ? -10.672 3.881 4.636 1.00 94.50 97 ARG A CA 1
ATOM 756 C C . ARG A 1 97 ? -9.516 4.874 4.566 1.00 94.50 97 ARG A C 1
ATOM 758 O O . ARG A 1 97 ? -8.695 4.961 5.473 1.00 94.50 97 ARG A O 1
ATOM 765 N N . PHE A 1 98 ? -9.489 5.641 3.481 1.00 94.12 98 PHE A N 1
ATOM 766 C CA . PHE A 1 98 ? -8.587 6.772 3.288 1.00 94.12 98 PHE A CA 1
ATOM 767 C C . PHE A 1 98 ? -9.394 8.053 3.489 1.00 94.12 98 PHE A C 1
ATOM 769 O O . PHE A 1 98 ? -10.221 8.399 2.647 1.00 94.12 98 PHE A O 1
ATOM 776 N N . LEU A 1 99 ? -9.200 8.702 4.632 1.00 94.62 99 LEU A N 1
ATOM 777 C CA . LEU A 1 99 ? -9.975 9.862 5.071 1.00 94.62 99 LEU A CA 1
ATOM 778 C C . LEU A 1 99 ? -9.471 11.164 4.435 1.00 94.62 99 LEU A C 1
ATOM 780 O O . LEU A 1 99 ? -10.268 12.059 4.173 1.00 94.62 99 LEU A O 1
ATOM 784 N N . ASP A 1 100 ? -8.171 11.258 4.139 1.00 94.25 100 ASP A N 1
ATOM 785 C CA . ASP A 1 100 ? -7.598 12.397 3.417 1.00 94.25 100 ASP A CA 1
ATOM 786 C C . ASP A 1 100 ? -7.830 12.260 1.891 1.00 94.25 100 ASP A C 1
ATOM 788 O O . ASP A 1 100 ? -7.337 11.310 1.265 1.00 94.25 100 ASP A O 1
ATOM 792 N N . PRO A 1 101 ? -8.526 13.209 1.231 1.00 93.88 101 PRO A N 1
ATOM 793 C CA . PRO A 1 101 ? -8.728 13.191 -0.219 1.00 93.88 101 PRO A CA 1
ATOM 794 C C . PRO A 1 101 ? -7.428 13.156 -1.045 1.00 93.88 101 PRO A C 1
ATOM 796 O O . PRO A 1 101 ? -7.442 12.714 -2.203 1.00 93.88 101 PRO A O 1
ATOM 799 N N . ALA A 1 102 ? -6.294 13.587 -0.480 1.00 94.25 102 ALA A N 1
ATOM 800 C CA . ALA A 1 102 ? -4.991 13.571 -1.138 1.00 94.25 102 ALA A CA 1
ATOM 801 C C . ALA A 1 102 ? -4.521 12.154 -1.514 1.00 94.25 102 ALA A C 1
ATOM 803 O O . ALA A 1 102 ? -3.796 12.004 -2.506 1.00 94.25 102 ALA A O 1
ATOM 804 N N . TRP A 1 103 ? -4.995 11.111 -0.816 1.00 93.56 103 TRP A N 1
ATOM 805 C CA . TRP A 1 103 ? -4.681 9.707 -1.112 1.00 93.56 103 TRP A CA 1
ATOM 806 C C . TRP A 1 103 ? -4.961 9.323 -2.561 1.00 93.56 103 TRP A C 1
ATOM 808 O O . TRP A 1 103 ? -4.141 8.665 -3.203 1.00 93.56 103 TRP A O 1
ATOM 818 N N . LYS A 1 104 ? -6.088 9.774 -3.125 1.00 91.88 104 LYS A N 1
ATOM 819 C CA . LYS A 1 104 ? -6.472 9.430 -4.502 1.00 91.88 104 LYS A CA 1
ATOM 820 C C . LYS A 1 104 ? -5.441 9.924 -5.515 1.00 91.88 104 LYS A C 1
ATOM 822 O O . LYS A 1 104 ? -5.072 9.196 -6.439 1.00 91.88 104 LYS A O 1
ATOM 827 N N . ARG A 1 105 ? -4.975 11.166 -5.355 1.00 92.81 105 ARG A N 1
ATOM 828 C CA . ARG A 1 105 ? -3.951 11.753 -6.228 1.00 92.81 105 ARG A CA 1
ATOM 829 C C . ARG A 1 105 ? -2.599 11.082 -6.002 1.00 92.81 105 ARG A C 1
ATOM 831 O O . ARG A 1 105 ? -1.953 10.731 -6.984 1.00 92.81 105 ARG A O 1
ATOM 838 N N . TYR A 1 106 ? -2.229 10.858 -4.742 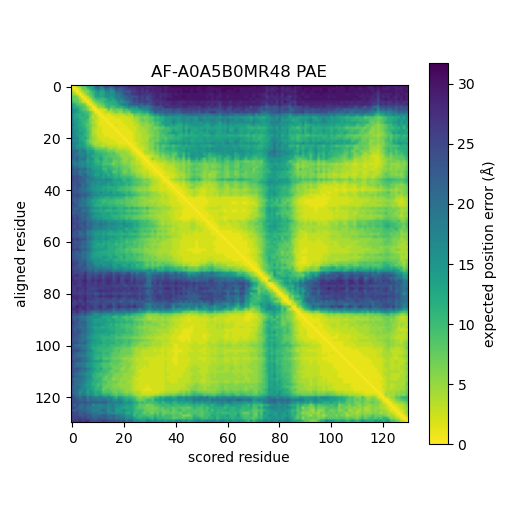1.00 93.38 106 TYR A N 1
ATOM 839 C CA . TYR A 1 106 ? -0.969 10.229 -4.350 1.00 93.38 106 TYR A CA 1
ATOM 840 C C . TYR A 1 106 ? -0.812 8.814 -4.926 1.00 93.38 106 TYR A C 1
ATOM 842 O O . TYR A 1 106 ? 0.168 8.520 -5.611 1.00 93.38 106 TYR A O 1
ATOM 850 N N . LEU A 1 107 ? -1.820 7.952 -4.750 1.00 92.19 107 LEU A N 1
ATOM 851 C CA . LEU A 1 107 ? -1.813 6.590 -5.293 1.00 92.19 107 LEU A CA 1
ATOM 852 C C . LEU A 1 107 ? -1.773 6.588 -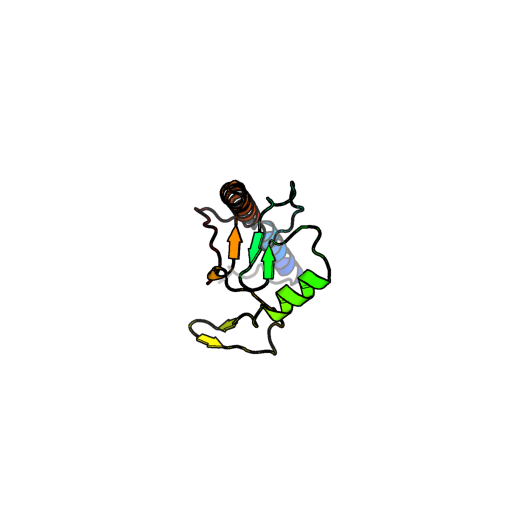6.826 1.00 92.19 107 LEU A C 1
ATOM 854 O O . LEU A 1 107 ? -1.085 5.765 -7.426 1.00 92.19 107 LEU A O 1
ATOM 858 N N . LYS A 1 108 ? -2.458 7.538 -7.479 1.00 91.94 108 LYS A N 1
ATOM 859 C CA . LYS A 1 108 ? -2.425 7.676 -8.942 1.00 91.94 108 LYS A CA 1
ATOM 860 C C . LYS A 1 108 ? -1.038 8.076 -9.453 1.00 91.94 108 LYS A C 1
ATOM 862 O O . LYS A 1 108 ? -0.611 7.550 -10.478 1.00 91.94 108 LYS A O 1
ATOM 867 N N . SER A 1 109 ? -0.341 8.998 -8.784 1.00 91.56 109 SER A N 1
ATOM 868 C CA . SER A 1 109 ? 1.038 9.352 -9.153 1.00 91.56 109 SER A CA 1
ATOM 869 C C . SER A 1 109 ? 2.008 8.206 -8.889 1.00 91.56 109 SER A C 1
ATOM 871 O O . SER A 1 109 ? 2.837 7.914 -9.748 1.00 91.56 109 SER A O 1
ATOM 873 N N . LEU A 1 110 ? 1.862 7.518 -7.753 1.00 92.00 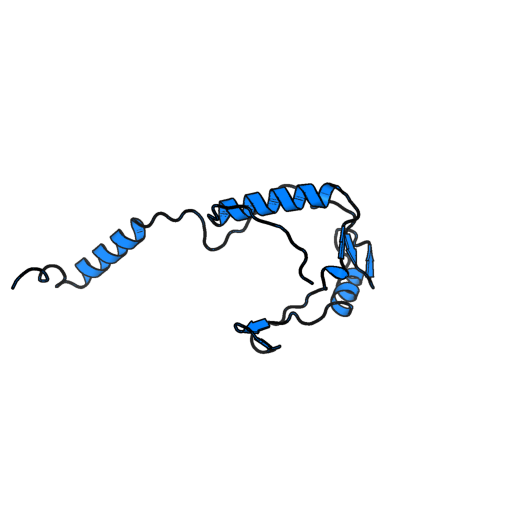110 LEU A N 1
ATOM 874 C CA . LEU A 1 110 ? 2.714 6.386 -7.401 1.00 92.00 110 LEU A CA 1
ATOM 875 C C . LEU A 1 110 ? 2.568 5.246 -8.415 1.00 92.00 110 LEU A C 1
ATOM 877 O O . LEU A 1 110 ? 3.565 4.758 -8.932 1.00 92.00 110 LEU A O 1
ATOM 881 N N . ALA A 1 111 ? 1.338 4.886 -8.789 1.00 91.25 111 ALA A N 1
ATOM 882 C CA . ALA A 1 111 ? 1.097 3.837 -9.777 1.00 91.25 111 ALA A CA 1
ATOM 883 C C . ALA A 1 111 ? 1.648 4.171 -11.165 1.00 91.25 111 ALA A C 1
ATOM 885 O O . ALA A 1 111 ? 2.163 3.284 -11.836 1.00 91.25 111 ALA A O 1
ATOM 886 N N . LYS A 1 112 ? 1.583 5.439 -11.593 1.00 90.81 112 LYS A N 1
ATOM 887 C CA . LYS A 1 112 ? 2.232 5.870 -12.840 1.00 90.81 112 LYS A CA 1
ATOM 888 C C . LYS A 1 112 ? 3.746 5.694 -12.779 1.00 90.81 112 LYS A C 1
ATOM 890 O O . LYS A 1 112 ? 4.336 5.227 -13.742 1.00 90.81 112 LYS A O 1
ATOM 895 N N . ARG A 1 113 ? 4.366 6.062 -11.657 1.00 90.75 113 ARG A N 1
ATOM 896 C CA . ARG A 1 113 ? 5.815 5.936 -11.469 1.00 90.75 113 ARG A CA 1
ATOM 897 C C . ARG A 1 113 ? 6.250 4.471 -11.464 1.00 90.75 113 ARG A C 1
ATOM 899 O O . ARG A 1 113 ? 7.171 4.117 -12.185 1.00 90.75 113 ARG A O 1
ATOM 906 N N . VAL A 1 114 ? 5.516 3.614 -10.754 1.00 91.38 114 VAL A N 1
ATOM 907 C CA . VAL A 1 114 ? 5.731 2.159 -10.777 1.00 91.38 114 VAL A CA 1
ATOM 908 C C . VAL A 1 114 ? 5.563 1.594 -12.192 1.00 91.38 114 VAL A C 1
ATOM 910 O O . VAL A 1 114 ? 6.383 0.789 -12.613 1.00 91.38 114 VAL A O 1
ATOM 913 N N . ALA A 1 115 ? 4.559 2.040 -12.952 1.00 91.25 115 ALA A N 1
ATOM 914 C CA . ALA A 1 115 ? 4.360 1.601 -14.335 1.00 91.25 115 ALA A CA 1
ATOM 915 C C . ALA A 1 115 ? 5.562 1.925 -15.232 1.00 91.25 115 ALA A C 1
ATOM 917 O O . ALA A 1 115 ? 6.015 1.058 -15.971 1.00 91.25 115 ALA A O 1
ATOM 918 N N . VAL A 1 116 ? 6.096 3.147 -15.122 1.00 90.62 116 VAL A N 1
ATOM 919 C CA . VAL A 1 116 ? 7.295 3.574 -15.857 1.00 90.62 116 VAL A CA 1
ATOM 920 C C . VAL A 1 116 ? 8.496 2.712 -15.475 1.00 90.62 116 VAL A C 1
ATOM 922 O O . VAL A 1 116 ? 9.168 2.191 -16.356 1.00 90.62 116 VAL A O 1
ATOM 925 N N . LEU A 1 117 ? 8.738 2.514 -14.176 1.00 90.81 117 LEU A N 1
ATOM 926 C CA . LEU A 1 117 ? 9.871 1.712 -13.707 1.00 90.81 117 LEU A CA 1
ATOM 927 C C . LEU A 1 117 ? 9.793 0.264 -14.199 1.00 90.81 117 LEU A C 1
ATOM 929 O O . LEU A 1 117 ? 10.801 -0.297 -14.613 1.00 90.81 117 LEU A O 1
ATOM 933 N N . LEU A 1 118 ? 8.594 -0.320 -14.204 1.00 92.12 118 LEU A N 1
ATOM 934 C CA . LEU A 1 118 ? 8.363 -1.694 -14.650 1.00 92.12 118 LEU A CA 1
ATOM 935 C C . LEU A 1 118 ? 8.207 -1.836 -16.175 1.00 92.12 118 LEU A C 1
ATOM 937 O O . LEU A 1 118 ? 7.982 -2.944 -16.657 1.00 92.12 118 LEU A O 1
ATOM 941 N N . GLY A 1 119 ? 8.304 -0.745 -16.943 1.00 90.12 119 GLY A N 1
ATOM 942 C CA . GLY A 1 119 ? 8.175 -0.779 -18.404 1.00 90.12 119 GLY A CA 1
ATOM 943 C C . GLY A 1 119 ? 6.781 -1.172 -18.895 1.00 90.12 119 GLY A C 1
ATOM 944 O O . GLY A 1 119 ? 6.646 -1.811 -19.937 1.00 90.12 119 GLY A O 1
ATOM 945 N N . VAL A 1 120 ? 5.740 -0.851 -18.122 1.00 89.31 120 VAL A N 1
ATOM 946 C CA . VAL A 1 120 ? 4.347 -1.157 -18.462 1.00 89.31 120 VAL A CA 1
ATOM 947 C C . VAL A 1 120 ? 3.764 -0.028 -19.307 1.00 89.31 120 VAL A C 1
ATOM 949 O O . VAL A 1 120 ? 3.362 1.014 -18.786 1.00 89.31 120 VAL A O 1
ATOM 952 N N . ASP A 1 121 ? 3.637 -0.276 -20.609 1.00 74.69 121 ASP A N 1
ATOM 953 C CA . ASP A 1 121 ? 2.929 0.611 -21.531 1.00 74.69 121 ASP A CA 1
ATOM 954 C C . ASP A 1 121 ? 1.410 0.408 -21.408 1.00 74.69 121 ASP A C 1
ATOM 956 O O . ASP A 1 121 ? 0.818 -0.508 -21.981 1.00 74.69 121 ASP A O 1
ATOM 960 N N . GLY A 1 122 ? 0.743 1.252 -20.613 1.00 70.00 122 GLY A N 1
ATOM 961 C CA . GLY A 1 122 ? -0.713 1.197 -20.481 1.00 70.00 122 GLY A CA 1
ATOM 962 C C . GLY A 1 122 ? -1.312 1.966 -19.305 1.00 70.00 122 GLY A C 1
ATOM 963 O O . GLY A 1 122 ? -0.637 2.611 -18.504 1.00 70.00 122 GLY A O 1
ATOM 964 N N . ARG A 1 123 ? -2.646 1.907 -19.190 1.00 69.19 123 ARG A N 1
ATOM 965 C CA . ARG A 1 123 ? -3.380 2.512 -18.068 1.00 69.19 123 ARG A CA 1
ATOM 966 C C . ARG A 1 123 ? -3.284 1.623 -16.829 1.00 69.19 123 ARG A C 1
ATOM 968 O O . ARG A 1 123 ? -4.065 0.686 -16.685 1.00 69.19 123 ARG A O 1
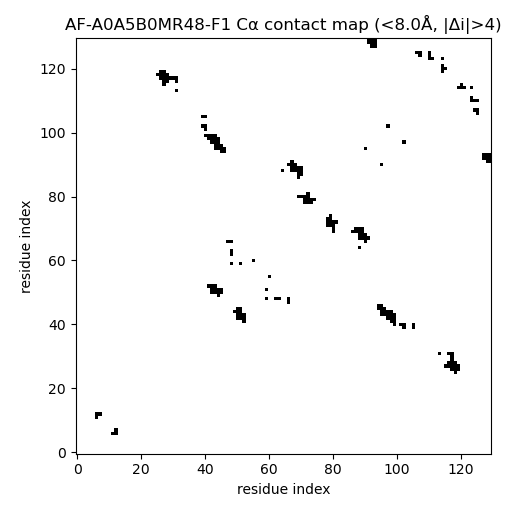ATOM 975 N N . CYS A 1 124 ? -2.406 1.972 -15.895 1.00 75.56 124 CYS A N 1
ATOM 976 C CA . CYS A 1 124 ? -2.404 1.364 -14.566 1.00 75.56 124 CYS A CA 1
ATOM 977 C C . CYS A 1 124 ? -3.565 1.889 -13.713 1.00 75.56 124 CYS A C 1
ATOM 979 O O . CYS A 1 124 ? -3.852 3.090 -13.677 1.00 75.56 124 CYS A O 1
ATOM 981 N N . LYS A 1 125 ? -4.232 0.971 -13.012 1.00 77.62 125 LYS A N 1
ATOM 982 C CA . LYS A 1 125 ? -5.274 1.276 -12.030 1.00 77.62 125 LYS A CA 1
ATOM 983 C C . LYS A 1 125 ? -4.779 0.869 -10.652 1.00 77.62 125 LYS A C 1
ATOM 985 O O . LYS A 1 125 ? -4.177 -0.187 -10.498 1.00 77.62 125 LYS A O 1
ATOM 990 N N . THR A 1 126 ? -5.062 1.698 -9.659 1.00 78.75 126 THR A N 1
ATOM 991 C CA . THR A 1 126 ? -4.905 1.331 -8.256 1.00 78.75 126 THR A CA 1
ATOM 992 C C . THR A 1 126 ? -6.228 0.803 -7.736 1.00 78.75 126 THR A C 1
ATOM 994 O O . THR A 1 126 ? -7.276 1.410 -7.957 1.00 78.75 126 THR A O 1
ATOM 997 N N . GLN A 1 127 ? -6.181 -0.330 -7.047 1.00 78.75 127 GLN A N 1
ATOM 998 C CA . GLN A 1 127 ? -7.336 -0.907 -6.376 1.00 78.75 127 GLN A CA 1
ATOM 999 C C . GLN A 1 127 ? -6.912 -1.408 -5.003 1.00 78.75 127 GLN A C 1
ATOM 1001 O O . GLN A 1 127 ? -5.821 -1.956 -4.846 1.00 78.75 127 GLN A O 1
ATOM 1006 N N . LYS A 1 128 ? -7.780 -1.209 -4.014 1.00 78.62 128 LYS A N 1
ATOM 1007 C CA . LYS A 1 128 ? -7.686 -1.944 -2.758 1.00 78.62 128 LYS A CA 1
ATOM 1008 C C . LYS A 1 128 ? -8.164 -3.371 -3.030 1.00 78.62 128 LYS A C 1
ATOM 1010 O O . LYS A 1 128 ? -9.166 -3.546 -3.722 1.00 78.62 128 LYS A O 1
ATOM 1015 N N . ARG A 1 129 ? -7.410 -4.365 -2.571 1.00 69.69 129 ARG A N 1
ATOM 1016 C CA . ARG A 1 129 ? -7.793 -5.774 -2.697 1.00 69.69 129 ARG A CA 1
ATOM 1017 C C . ARG A 1 129 ? -8.907 -6.051 -1.684 1.00 69.69 129 ARG A C 1
ATOM 1019 O O . ARG A 1 129 ? -8.735 -5.666 -0.533 1.00 69.69 129 ARG A O 1
ATOM 1026 N N . LEU A 1 130 ? -10.029 -6.600 -2.151 1.00 58.97 130 LEU A N 1
ATOM 1027 C CA . LEU A 1 130 ? -11.077 -7.182 -1.304 1.00 58.97 130 LEU A CA 1
ATOM 1028 C C . LEU A 1 130 ? -10.608 -8.555 -0.813 1.00 58.97 130 LEU A C 1
ATOM 1030 O O . LEU A 1 130 ? -9.924 -9.222 -1.628 1.00 58.97 130 LEU A O 1
#

Foldseek 3Di:
DDDPPPPPDPVVVVVVVVVVVVPDDDLADQDDDDDDPDDADAFKAFVQQGGADPPGDPVSVVSVQVQWDADFDDPDPDTDDDPVPDPDTDHQCVRIDRPDPVNVVSVLVVQVVVCSNNSNDDDDDDDGHD

Secondary structure (DSSP, 8-state):
--SSGGG-SHHHHHHHHHHHHHT---SS-SS-----SSPPPS-EEETTTEEE-SS--HHHHHHHHHH-EEPPEEETTEEE--TTT---EE--GGGEEE-STHHHHHHHHHHHHHHHHTT--S--------

Mean predicted aligned error: 10.83 Å